Protein AF-A0A024WHT9-F1 (afdb_monomer)

Solvent-accessible surface area (backbone atoms only — not comparable to full-atom values): 5682 Å² total; per-residue (Å²): 133,83,68,96,78,72,76,89,78,79,86,74,53,71,68,61,48,51,51,51,53,49,50,51,50,49,54,72,71,37,94,62,73,65,78,85,72,70,73,55,74,68,52,51,53,48,35,55,72,72,64,74,50,80,63,48,81,44,66,66,42,78,64,31,72,75,74,44,69,59,53,64,51,52,29,57,77,66,70,34,50,69,48,78,46,70,84,129

Structure (mmCIF, N/CA/C/O backbone):
data_AF-A0A024WHT9-F1
#
_entry.id   AF-A0A024WHT9-F1
#
loop_
_atom_site.group_PDB
_atom_site.id
_atom_site.type_symbol
_atom_site.label_atom_id
_atom_site.label_alt_id
_atom_site.label_comp_id
_atom_site.label_asym_id
_atom_site.label_entity_id
_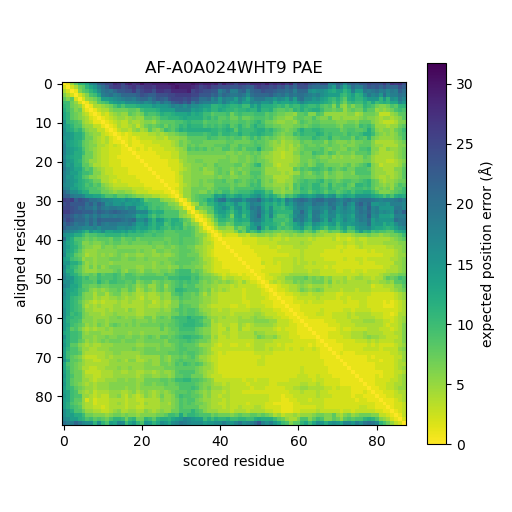atom_site.label_seq_id
_atom_site.pdbx_PDB_ins_code
_atom_site.Cartn_x
_atom_site.Cartn_y
_atom_site.Cartn_z
_atom_site.occupancy
_atom_site.B_iso_or_equiv
_atom_site.auth_seq_id
_atom_site.auth_comp_id
_atom_site.auth_asym_id
_atom_site.auth_atom_id
_atom_site.pdbx_PDB_model_num
ATOM 1 N N . MET A 1 1 ? 17.418 -10.889 -16.300 1.00 40.59 1 MET A N 1
ATOM 2 C CA . MET A 1 1 ? 16.541 -11.839 -15.589 1.00 40.59 1 MET A CA 1
ATOM 3 C C . MET A 1 1 ? 15.377 -11.030 -15.060 1.00 40.59 1 MET A C 1
ATOM 5 O O . MET A 1 1 ? 15.619 -10.124 -14.272 1.00 40.59 1 MET A O 1
AT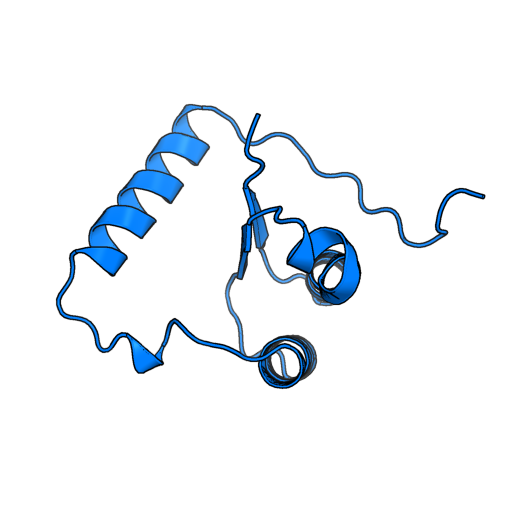OM 9 N N . GLU A 1 2 ? 14.169 -11.259 -15.567 1.00 42.75 2 GLU A N 1
ATOM 10 C CA . GLU A 1 2 ? 12.957 -10.652 -15.008 1.00 42.75 2 GLU A CA 1
ATOM 11 C C . GLU A 1 2 ? 12.636 -11.339 -13.677 1.00 42.75 2 GLU A C 1
ATOM 13 O O . GLU A 1 2 ? 12.822 -12.549 -13.535 1.00 42.75 2 GLU A O 1
ATOM 18 N N . SER A 1 3 ? 12.255 -10.553 -12.669 1.00 45.62 3 SER A N 1
ATOM 19 C CA . SER A 1 3 ? 11.924 -11.079 -11.345 1.00 45.62 3 SER A CA 1
ATOM 20 C C . SER A 1 3 ? 10.654 -11.934 -11.442 1.00 45.62 3 SER A C 1
ATOM 22 O O . SER A 1 3 ? 9.668 -11.454 -12.000 1.00 45.62 3 SER A O 1
ATOM 24 N N . PRO A 1 4 ? 10.620 -13.154 -10.872 1.00 54.06 4 PRO A N 1
ATOM 25 C CA . PRO A 1 4 ? 9.441 -14.027 -10.898 1.00 54.06 4 PRO A CA 1
ATOM 26 C C . PRO A 1 4 ? 8.242 -13.483 -10.101 1.00 54.06 4 PRO A C 1
ATOM 28 O O . PRO A 1 4 ? 7.178 -14.090 -10.108 1.00 54.06 4 PRO A O 1
ATOM 31 N N . TYR A 1 5 ? 8.401 -12.341 -9.430 1.00 56.00 5 TYR A N 1
ATOM 32 C CA . TYR A 1 5 ? 7.360 -11.679 -8.648 1.00 56.00 5 TYR A CA 1
ATOM 33 C C . TYR A 1 5 ? 6.979 -10.322 -9.254 1.00 56.00 5 TYR A C 1
ATOM 35 O O . TYR A 1 5 ? 6.916 -9.309 -8.560 1.00 56.00 5 TYR A O 1
ATOM 43 N N . SER A 1 6 ? 6.787 -10.278 -10.572 1.00 62.53 6 SER A N 1
ATOM 44 C CA . SER A 1 6 ? 6.252 -9.086 -11.229 1.00 62.53 6 SER A CA 1
ATOM 45 C C . SER A 1 6 ? 4.738 -9.058 -11.045 1.00 62.53 6 SER A C 1
ATOM 47 O O . SER A 1 6 ? 4.056 -10.002 -11.439 1.00 62.53 6 SER A O 1
ATOM 49 N N . ILE A 1 7 ? 4.215 -7.999 -10.434 1.00 69.19 7 ILE A N 1
ATOM 50 C CA . ILE A 1 7 ? 2.776 -7.737 -10.436 1.00 69.19 7 ILE A CA 1
ATOM 51 C C . ILE A 1 7 ? 2.445 -6.801 -11.600 1.00 69.19 7 ILE A C 1
ATOM 53 O O . ILE A 1 7 ? 3.109 -5.781 -11.792 1.00 69.19 7 ILE A O 1
ATOM 57 N N . GLU A 1 8 ? 1.433 -7.146 -12.392 1.00 74.06 8 GLU A N 1
ATOM 58 C CA . GLU A 1 8 ? 0.900 -6.229 -13.400 1.00 74.06 8 GLU A CA 1
ATOM 59 C C . GLU A 1 8 ? -0.001 -5.206 -12.705 1.00 74.06 8 GLU A C 1
ATOM 61 O O . GLU A 1 8 ? -0.957 -5.564 -12.018 1.00 74.06 8 GLU A O 1
ATOM 66 N N . LEU A 1 9 ? 0.345 -3.925 -12.839 1.00 77.44 9 LEU A N 1
ATOM 67 C CA . LEU A 1 9 ? -0.443 -2.819 -12.308 1.00 77.44 9 LEU A CA 1
ATOM 68 C C . LEU A 1 9 ? -1.361 -2.289 -13.399 1.00 77.44 9 LEU A C 1
ATOM 70 O O . LEU A 1 9 ? -0.903 -1.912 -14.479 1.00 77.44 9 LEU A O 1
ATOM 74 N N . GLU A 1 10 ? -2.652 -2.220 -13.098 1.00 82.88 10 GLU A N 1
ATOM 75 C CA . GLU A 1 10 ? -3.609 -1.576 -13.985 1.00 82.88 10 GLU A CA 1
ATOM 76 C C . GLU A 1 10 ? -3.558 -0.053 -13.798 1.00 82.88 10 GLU A C 1
ATOM 78 O O . GLU A 1 10 ? -3.562 0.433 -12.660 1.00 82.88 10 GLU A O 1
ATOM 83 N N . PRO A 1 11 ? -3.518 0.728 -14.893 1.00 81.31 11 PRO A N 1
ATOM 84 C CA . PRO A 1 11 ? -3.581 2.174 -14.795 1.00 81.31 11 PRO A CA 1
ATOM 85 C C . PRO A 1 11 ? -4.936 2.594 -14.227 1.00 81.31 11 PRO A C 1
ATOM 87 O O . PRO A 1 11 ? -5.993 2.124 -14.652 1.00 81.31 11 PRO A O 1
ATOM 90 N N . LEU A 1 12 ? -4.901 3.516 -13.270 1.00 81.25 12 LEU A N 1
ATOM 91 C CA . LEU A 1 12 ? -6.109 4.060 -12.678 1.00 81.25 12 LEU A CA 1
ATOM 92 C C . LEU A 1 12 ? -6.700 5.148 -13.586 1.00 81.25 12 LEU A C 1
ATOM 94 O O . LEU A 1 12 ? -5.975 5.992 -14.111 1.00 81.25 12 LEU A O 1
ATOM 98 N N . ASP A 1 13 ? -8.024 5.145 -13.752 1.00 85.00 13 ASP A N 1
ATOM 99 C CA . ASP A 1 13 ? -8.723 6.179 -14.521 1.00 85.00 13 ASP A CA 1
ATOM 100 C C . ASP A 1 13 ? -8.534 7.585 -13.911 1.00 85.00 13 ASP A C 1
ATOM 102 O O . ASP A 1 13 ? -8.309 7.736 -12.702 1.00 85.00 13 ASP A O 1
ATOM 106 N N . HIS A 1 14 ? -8.634 8.623 -14.745 1.00 78.81 14 HIS A N 1
ATOM 107 C CA . HIS A 1 14 ? -8.442 10.015 -14.340 1.00 78.81 14 HIS A CA 1
ATOM 108 C C . HIS A 1 14 ? -9.423 10.467 -13.252 1.00 78.81 14 HIS A C 1
ATOM 110 O O . HIS A 1 14 ? -9.001 11.178 -12.336 1.00 78.81 14 HIS A O 1
ATOM 116 N N . GLU A 1 15 ? -10.692 10.048 -13.298 1.00 84.56 15 GLU A N 1
ATOM 117 C CA . GLU A 1 15 ? -11.670 10.431 -12.272 1.00 84.56 15 GLU A CA 1
ATOM 118 C C . GLU A 1 15 ? -11.294 9.832 -10.916 1.00 84.56 15 GLU A C 1
ATOM 120 O O . GLU A 1 15 ? -11.183 10.547 -9.918 1.00 84.56 15 GLU A O 1
ATOM 125 N N . LYS A 1 16 ? -11.000 8.526 -10.898 1.00 83.12 16 LYS A N 1
ATOM 126 C CA . LYS A 1 16 ? -10.590 7.799 -9.688 1.00 83.12 16 LYS A CA 1
ATOM 127 C C . LYS A 1 16 ? -9.297 8.363 -9.104 1.00 83.12 16 LYS A C 1
ATOM 129 O O . LYS A 1 16 ? -9.206 8.572 -7.896 1.00 83.12 16 LYS A O 1
ATOM 134 N N . SER A 1 17 ? -8.320 8.652 -9.961 1.00 83.56 17 SER A N 1
ATOM 135 C CA . SER A 1 17 ? -7.049 9.263 -9.562 1.00 83.56 17 SER A CA 1
ATOM 136 C C . SER A 1 17 ? -7.269 10.629 -8.910 1.00 83.56 17 SER A C 1
ATOM 138 O O . SER A 1 17 ? -6.715 10.902 -7.846 1.00 83.56 17 SER A O 1
ATOM 140 N N . GLY A 1 18 ? -8.135 11.463 -9.498 1.00 84.31 18 GLY A N 1
ATOM 141 C CA . GLY A 1 18 ? -8.503 12.763 -8.940 1.00 84.31 18 GLY A CA 1
ATOM 142 C C . GLY A 1 18 ? -9.168 12.653 -7.568 1.00 84.31 18 GLY A C 1
ATOM 143 O O . GLY A 1 18 ? -8.822 13.405 -6.657 1.00 84.31 18 GLY A O 1
ATOM 144 N N . THR A 1 19 ? -10.072 11.686 -7.385 1.00 86.31 19 THR A N 1
ATOM 145 C CA . THR A 1 19 ? -10.709 11.425 -6.086 1.00 86.31 19 THR A CA 1
ATOM 146 C C . THR A 1 19 ? -9.693 11.018 -5.019 1.00 86.31 19 THR A C 1
ATOM 148 O O . THR A 1 19 ? -9.722 11.573 -3.922 1.00 86.31 19 THR A O 1
ATOM 151 N N . ILE A 1 20 ? -8.773 10.099 -5.333 1.00 83.69 20 ILE A N 1
ATOM 152 C CA . ILE A 1 20 ? -7.757 9.622 -4.379 1.00 83.69 20 ILE A CA 1
ATOM 153 C C . ILE A 1 20 ? -6.812 10.753 -3.973 1.00 83.69 20 ILE A C 1
ATOM 155 O O . ILE A 1 20 ? -6.573 10.957 -2.784 1.00 83.69 20 ILE A O 1
ATOM 159 N N . LEU A 1 21 ? -6.308 11.524 -4.940 1.00 84.25 21 LEU A N 1
ATOM 160 C CA . LEU A 1 21 ? -5.415 12.648 -4.656 1.00 84.25 21 LEU A CA 1
ATOM 161 C C . LEU A 1 21 ? -6.109 13.733 -3.828 1.00 84.25 21 LEU A C 1
ATOM 163 O O . LEU A 1 21 ? -5.504 14.288 -2.913 1.00 84.25 21 LEU A O 1
ATOM 167 N N . LYS A 1 22 ? -7.388 14.0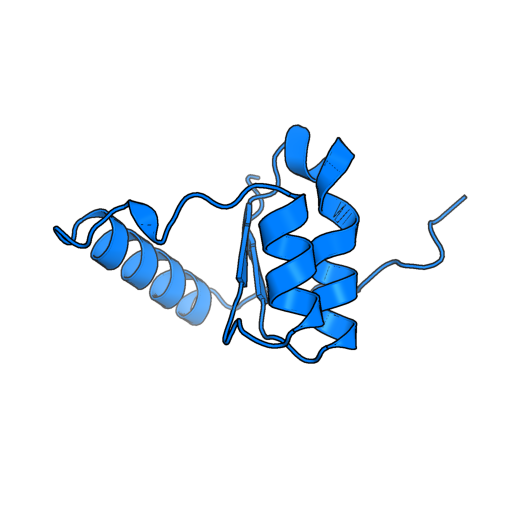12 -4.103 1.00 85.75 22 LYS A N 1
ATOM 168 C CA . LYS A 1 22 ? -8.167 14.972 -3.319 1.00 85.75 22 LYS A CA 1
ATOM 169 C C . LYS A 1 22 ? -8.373 14.492 -1.881 1.00 85.75 22 LYS A C 1
ATOM 171 O O . LYS A 1 22 ? -8.154 15.271 -0.960 1.00 85.75 22 LYS A O 1
ATOM 176 N N . ALA A 1 23 ? -8.722 13.220 -1.687 1.00 81.94 23 ALA A N 1
ATOM 177 C CA . ALA A 1 23 ? -8.874 12.631 -0.358 1.00 81.94 23 ALA A CA 1
ATOM 178 C C . ALA A 1 23 ? -7.554 12.656 0.434 1.00 81.94 23 ALA A C 1
ATOM 180 O O . ALA A 1 23 ? -7.545 13.034 1.602 1.00 81.94 23 ALA A O 1
ATOM 181 N N . LEU A 1 24 ? -6.425 12.333 -0.209 1.00 79.38 24 LEU A N 1
ATOM 182 C CA . LEU A 1 24 ? -5.091 12.453 0.391 1.00 79.38 24 LEU A CA 1
ATOM 183 C C . LEU A 1 24 ? -4.787 13.886 0.833 1.00 79.38 24 LEU A C 1
ATOM 185 O O . LEU A 1 24 ? -4.340 14.099 1.957 1.00 79.38 24 LEU A O 1
ATOM 189 N N . LEU A 1 25 ? -5.042 14.870 -0.033 1.00 81.75 25 LEU A N 1
ATOM 190 C CA . LEU A 1 25 ? -4.841 16.282 0.293 1.00 81.75 25 LEU A CA 1
ATOM 191 C C . LEU A 1 25 ? -5.720 16.721 1.464 1.00 81.75 25 LEU A C 1
ATOM 193 O O . LEU A 1 25 ? -5.239 17.440 2.336 1.00 81.75 25 LEU A O 1
ATOM 197 N N . GLU A 1 26 ? -6.978 16.282 1.508 1.00 83.56 26 GLU A N 1
ATOM 198 C CA . GLU A 1 26 ? -7.891 16.559 2.619 1.00 83.56 26 GLU A CA 1
ATOM 199 C C . GLU A 1 26 ? -7.389 15.944 3.930 1.00 83.56 26 GLU A C 1
ATOM 201 O O . GLU A 1 26 ? -7.383 16.637 4.943 1.00 83.56 26 GLU A O 1
ATOM 206 N N . ILE A 1 27 ? -6.887 14.704 3.917 1.00 77.69 27 ILE A N 1
ATOM 207 C CA . ILE A 1 27 ? -6.299 14.048 5.098 1.00 77.69 27 ILE A CA 1
ATOM 208 C C . ILE A 1 27 ? -5.043 14.788 5.565 1.00 77.69 27 ILE A C 1
ATOM 210 O O . ILE A 1 27 ? -4.924 15.101 6.745 1.00 77.69 27 ILE A O 1
ATOM 214 N N . ILE A 1 28 ? -4.127 15.125 4.656 1.00 75.69 28 ILE A N 1
ATOM 215 C CA . ILE A 1 28 ? -2.903 15.871 4.995 1.00 75.69 28 ILE A CA 1
ATOM 216 C C . ILE A 1 28 ? -3.241 17.265 5.544 1.00 75.69 28 ILE A C 1
ATOM 218 O O . ILE A 1 28 ? -2.560 17.763 6.436 1.00 75.69 28 ILE A O 1
ATOM 222 N N . SER A 1 29 ? -4.289 17.894 5.007 1.00 78.44 29 SER A N 1
ATOM 223 C CA . SER A 1 29 ? -4.756 19.218 5.439 1.00 78.44 29 SER A CA 1
ATOM 224 C C . SER A 1 29 ? -5.597 19.163 6.714 1.00 78.44 29 SER A C 1
ATOM 226 O O . SER A 1 29 ? -5.797 20.185 7.372 1.00 78.44 29 SER A O 1
ATOM 228 N N . SER A 1 30 ? -6.128 17.992 7.058 1.00 73.25 30 SER A N 1
ATOM 229 C CA . SER A 1 30 ? -6.859 17.783 8.295 1.00 73.25 30 SER A CA 1
ATOM 230 C C . SER A 1 30 ? -5.880 17.696 9.463 1.00 73.25 30 SER A C 1
ATOM 232 O O . SER A 1 30 ? -4.805 17.114 9.359 1.00 73.25 30 SER A O 1
ATOM 234 N N . ASN A 1 31 ? -6.258 18.262 10.608 1.00 65.12 31 ASN A N 1
ATOM 235 C CA . ASN A 1 31 ? -5.438 18.285 11.826 1.00 65.12 31 ASN A CA 1
ATOM 236 C C . ASN A 1 31 ? -5.404 16.908 12.536 1.00 65.12 31 ASN A C 1
ATOM 238 O O . ASN A 1 31 ? -5.359 16.831 13.764 1.00 65.12 31 ASN A O 1
ATOM 242 N N . ILE A 1 32 ? -5.529 15.819 11.769 1.00 66.75 32 ILE A N 1
ATOM 243 C CA . ILE A 1 32 ? -5.438 14.440 12.247 1.00 66.75 32 ILE A CA 1
ATOM 244 C C . ILE A 1 32 ? -3.979 14.188 12.641 1.00 66.75 32 ILE A C 1
ATOM 246 O O . ILE A 1 32 ? -3.062 14.638 11.953 1.00 66.75 32 ILE A O 1
ATOM 250 N N . SER A 1 33 ? -3.761 13.493 13.764 1.00 60.56 33 SER A N 1
ATOM 251 C CA . SER A 1 33 ? -2.410 13.178 14.240 1.00 60.56 33 SER A CA 1
ATOM 252 C C . SER A 1 33 ? -1.631 12.465 13.131 1.00 60.56 33 SER A C 1
ATOM 254 O O . SER A 1 33 ? -2.007 11.375 12.698 1.00 60.56 33 SER A O 1
ATOM 256 N N . GLN A 1 34 ? -0.542 13.084 12.669 1.00 56.53 34 GLN A N 1
ATOM 257 C CA . GLN A 1 34 ? 0.337 12.543 11.624 1.00 56.53 34 GLN A CA 1
ATOM 258 C C . GLN A 1 34 ? 1.043 11.245 12.055 1.00 56.53 34 GLN A C 1
ATOM 260 O O . GLN A 1 34 ? 1.686 10.598 11.233 1.00 56.53 34 GLN A O 1
ATOM 265 N N . GLU A 1 35 ? 0.898 10.837 13.320 1.00 53.88 35 GLU A N 1
ATOM 266 C CA . GLU A 1 35 ? 1.350 9.544 13.844 1.00 53.88 35 GLU A CA 1
ATOM 267 C C . GLU A 1 35 ? 0.790 8.352 13.051 1.00 53.88 35 GLU A C 1
ATOM 269 O O . GLU A 1 35 ? 1.458 7.331 12.955 1.00 53.88 35 GLU A O 1
ATOM 274 N N . PHE A 1 36 ? -0.376 8.487 12.406 1.00 55.81 36 PHE A N 1
ATOM 275 C CA . PHE A 1 36 ? -0.948 7.440 11.546 1.00 55.81 36 PHE A CA 1
ATOM 276 C C . PHE A 1 36 ? -0.346 7.374 10.129 1.00 55.81 36 PHE A C 1
ATOM 278 O O . PHE A 1 36 ? -0.805 6.578 9.314 1.00 55.81 36 PHE A O 1
ATOM 285 N N . LEU A 1 37 ? 0.632 8.225 9.797 1.00 59.72 37 LEU A N 1
ATOM 286 C CA . LEU A 1 37 ? 1.144 8.381 8.427 1.00 59.72 37 LEU A CA 1
ATOM 287 C C . LEU A 1 37 ? 2.623 8.002 8.262 1.00 59.72 37 LEU A C 1
ATOM 289 O O . LEU A 1 37 ? 3.121 8.015 7.136 1.00 59.72 37 LEU A O 1
ATOM 293 N N . ILE A 1 38 ? 3.335 7.670 9.344 1.00 59.84 38 ILE A N 1
ATOM 294 C CA . ILE A 1 38 ? 4.758 7.310 9.293 1.00 59.84 38 ILE A CA 1
ATOM 295 C C . ILE A 1 38 ? 4.915 5.859 9.735 1.00 59.84 38 ILE A C 1
ATOM 297 O O . ILE A 1 38 ? 4.884 5.567 10.924 1.00 59.84 38 ILE A O 1
ATOM 301 N N . PHE A 1 39 ? 5.127 4.968 8.770 1.00 70.75 39 PHE A N 1
ATOM 302 C CA . PHE A 1 39 ? 5.444 3.566 9.025 1.00 70.75 39 PHE A CA 1
ATOM 303 C C . PHE A 1 39 ? 6.849 3.254 8.513 1.00 70.75 39 PHE A C 1
ATOM 305 O O . PHE A 1 39 ? 7.229 3.640 7.403 1.00 70.75 39 PHE A O 1
ATOM 312 N N . THR A 1 40 ? 7.628 2.540 9.313 1.00 81.62 40 THR A N 1
ATOM 313 C CA . THR A 1 40 ? 8.872 1.909 8.874 1.00 81.62 40 THR A CA 1
ATOM 314 C C . THR A 1 40 ? 8.576 0.710 7.974 1.00 81.62 40 THR A C 1
ATOM 316 O O . THR A 1 40 ? 7.469 0.178 7.947 1.00 81.62 40 THR A O 1
ATOM 319 N N . HIS A 1 41 ? 9.586 0.256 7.232 1.00 85.00 41 HIS A N 1
ATOM 320 C CA . HIS A 1 41 ? 9.490 -0.948 6.408 1.00 85.00 41 HIS A CA 1
ATOM 321 C C . HIS A 1 41 ? 8.916 -2.155 7.165 1.00 85.00 41 HIS A C 1
ATOM 323 O O . HIS A 1 41 ? 7.958 -2.768 6.697 1.00 85.00 41 HIS A O 1
ATOM 329 N N . ASP A 1 42 ? 9.486 -2.471 8.327 1.00 85.88 42 ASP A N 1
ATOM 330 C CA . ASP A 1 42 ? 9.108 -3.662 9.0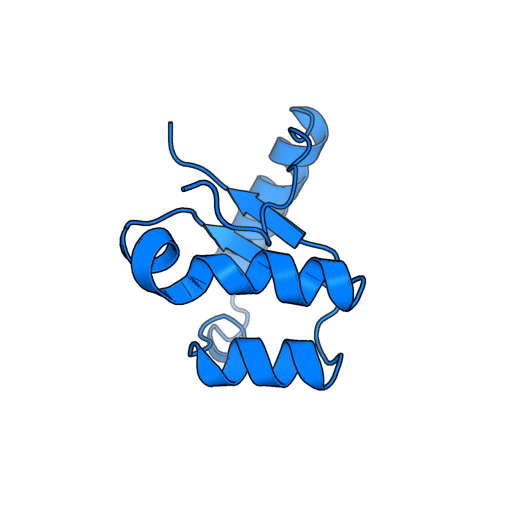91 1.00 85.88 42 ASP A CA 1
ATOM 331 C C . ASP A 1 42 ? 7.682 -3.541 9.632 1.00 85.88 42 ASP A C 1
ATOM 3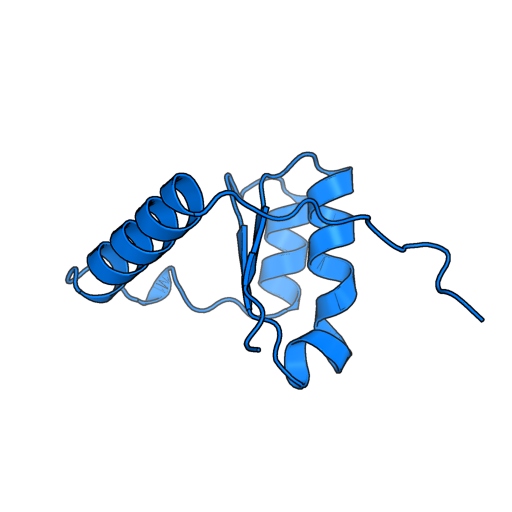33 O O . ASP A 1 42 ? 6.925 -4.508 9.590 1.00 85.88 42 ASP A O 1
ATOM 337 N N . GLU A 1 43 ? 7.271 -2.335 10.036 1.00 87.62 43 GLU A N 1
ATOM 338 C CA . GLU A 1 43 ? 5.887 -2.066 10.423 1.00 87.62 43 GLU A CA 1
ATOM 339 C C . GLU A 1 43 ? 4.930 -2.290 9.250 1.00 87.62 43 GLU A C 1
ATOM 341 O O . GLU A 1 43 ? 3.924 -2.971 9.428 1.00 87.62 43 GLU A O 1
ATOM 346 N N . ILE A 1 44 ? 5.238 -1.796 8.044 1.00 86.31 44 ILE A N 1
ATOM 347 C CA . ILE A 1 44 ? 4.384 -2.010 6.863 1.00 86.31 44 ILE A CA 1
ATOM 348 C C . ILE A 1 44 ? 4.225 -3.507 6.577 1.00 86.31 44 ILE A C 1
ATOM 350 O O . ILE A 1 44 ? 3.105 -3.969 6.352 1.00 86.31 44 ILE A O 1
ATOM 354 N N . VAL A 1 45 ? 5.325 -4.271 6.593 1.00 87.44 45 VAL A N 1
ATOM 355 C CA . VAL A 1 45 ? 5.282 -5.723 6.354 1.00 87.44 45 VAL A CA 1
ATOM 356 C C . VAL A 1 45 ? 4.451 -6.417 7.428 1.00 87.44 45 VAL A C 1
ATOM 358 O O . VAL A 1 45 ? 3.579 -7.213 7.091 1.00 87.44 45 VAL A O 1
ATOM 361 N N . GLN A 1 46 ? 4.657 -6.083 8.701 1.00 88.69 46 GLN A N 1
ATOM 362 C CA . GLN A 1 46 ? 3.915 -6.700 9.794 1.00 88.69 46 GLN A CA 1
ATOM 363 C C . GLN A 1 46 ? 2.411 -6.406 9.702 1.00 88.69 46 GLN A C 1
ATOM 365 O O . GLN A 1 46 ? 1.599 -7.324 9.774 1.00 88.69 46 GLN A O 1
ATOM 370 N N . HIS A 1 47 ? 2.020 -5.155 9.451 1.00 87.62 47 HIS A N 1
ATOM 371 C CA . HIS A 1 47 ? 0.609 -4.789 9.310 1.00 87.62 47 HIS A CA 1
ATOM 372 C C . HIS A 1 47 ? -0.055 -5.469 8.097 1.00 87.62 47 HIS A C 1
ATOM 374 O O . HIS A 1 47 ? -1.233 -5.834 8.150 1.00 87.62 47 HIS A O 1
ATOM 380 N N . LEU A 1 48 ? 0.698 -5.670 7.009 1.00 87.69 48 LEU A N 1
ATOM 381 C CA . LEU A 1 48 ? 0.272 -6.455 5.847 1.00 87.69 48 LEU A CA 1
ATOM 382 C C . LEU A 1 48 ? 0.096 -7.942 6.179 1.00 87.69 48 LEU A C 1
ATOM 384 O O . LEU A 1 48 ? -0.853 -8.580 5.714 1.00 87.69 48 LEU A O 1
ATOM 388 N N . GLU A 1 49 ? 1.018 -8.513 6.953 1.00 86.56 49 GLU A N 1
ATOM 389 C CA . GLU A 1 49 ? 0.976 -9.919 7.347 1.00 86.56 49 GLU A CA 1
ATOM 390 C C . GLU A 1 49 ? -0.195 -10.218 8.280 1.00 86.56 49 GLU A C 1
ATOM 392 O O . GLU A 1 49 ? -0.924 -11.185 8.014 1.00 86.56 49 GLU A O 1
ATOM 397 N N . ASP A 1 50 ? -0.394 -9.349 9.275 1.00 88.75 50 ASP A N 1
ATOM 398 C CA . ASP A 1 50 ? -1.431 -9.406 10.311 1.00 88.75 50 ASP A CA 1
ATOM 399 C C . ASP A 1 50 ? -2.819 -8.958 9.809 1.00 88.75 50 ASP A C 1
ATOM 401 O O . ASP A 1 50 ? -3.795 -9.034 10.554 1.00 88.75 50 ASP A O 1
ATOM 405 N N . GLN A 1 51 ? -2.928 -8.513 8.548 1.00 82.06 51 GLN A N 1
ATOM 406 C CA . GLN A 1 51 ? -4.163 -8.010 7.922 1.00 82.06 51 GLN A CA 1
ATOM 407 C C . GLN A 1 51 ? -4.813 -6.842 8.685 1.00 82.06 51 GLN A C 1
ATOM 409 O O . GLN A 1 51 ? -6.035 -6.734 8.757 1.00 82.06 51 GLN A O 1
ATOM 414 N N . GLN A 1 52 ? -3.995 -5.946 9.237 1.00 84.12 52 GLN A N 1
ATOM 415 C CA . GLN A 1 52 ? -4.457 -4.757 9.965 1.00 84.12 52 GLN A CA 1
ATOM 416 C C . GLN A 1 52 ? -4.599 -3.514 9.070 1.00 84.12 52 GLN A C 1
ATOM 418 O O . GLN A 1 52 ? -4.840 -2.418 9.569 1.00 84.12 52 GLN A O 1
ATOM 423 N N . LEU A 1 53 ? -4.437 -3.671 7.752 1.00 79.81 53 LEU A N 1
ATOM 424 C CA . LEU A 1 53 ? -4.545 -2.594 6.767 1.00 79.81 53 LEU A CA 1
ATOM 425 C C . LEU A 1 53 ? -5.713 -2.842 5.822 1.00 79.81 53 LEU A C 1
ATOM 427 O O . LEU A 1 53 ? -5.759 -3.862 5.136 1.00 79.81 53 LEU A O 1
ATOM 431 N N . ASP A 1 54 ? -6.594 -1.851 5.719 1.00 80.12 54 ASP A N 1
ATOM 432 C CA . ASP A 1 54 ? -7.681 -1.854 4.737 1.00 80.12 54 ASP A CA 1
ATOM 433 C C . ASP A 1 54 ? -7.182 -1.479 3.331 1.00 80.12 54 ASP A C 1
ATOM 435 O O . ASP A 1 54 ? -7.669 -1.999 2.321 1.00 80.12 54 ASP A O 1
ATOM 439 N N . ALA A 1 55 ? -6.207 -0.564 3.255 1.00 83.44 55 ALA A N 1
ATOM 440 C CA . ALA A 1 55 ? -5.636 -0.094 2.000 1.00 83.44 55 ALA A CA 1
ATOM 441 C C . ALA A 1 55 ? -4.220 0.485 2.158 1.00 83.44 55 ALA A C 1
ATOM 443 O O . ALA A 1 55 ? -3.823 0.914 3.241 1.00 83.44 55 ALA A O 1
ATOM 444 N N . LEU A 1 56 ? -3.479 0.544 1.047 1.00 85.06 56 LEU A N 1
ATOM 445 C CA . LEU A 1 56 ? -2.132 1.117 0.954 1.00 85.06 56 LEU A CA 1
ATOM 446 C C . LEU A 1 56 ? -2.015 2.131 -0.185 1.00 85.06 56 LEU A C 1
ATOM 448 O O . LEU A 1 56 ? -2.505 1.921 -1.293 1.00 85.06 56 LEU A O 1
ATOM 452 N N . ILE A 1 57 ? -1.282 3.211 0.066 1.00 84.38 57 ILE A N 1
ATOM 453 C CA . ILE A 1 57 ? -0.886 4.171 -0.964 1.00 84.38 57 ILE A CA 1
ATOM 454 C C . ILE A 1 57 ? 0.636 4.206 -0.980 1.00 84.38 57 ILE A C 1
ATOM 456 O O . ILE A 1 57 ? 1.274 4.521 0.020 1.00 84.38 57 ILE A O 1
ATOM 460 N N . LEU A 1 58 ? 1.213 3.844 -2.119 1.00 85.06 58 LEU A N 1
ATOM 461 C CA . LEU A 1 58 ? 2.651 3.764 -2.329 1.00 85.06 58 LEU A CA 1
ATOM 462 C C . LEU A 1 58 ? 3.072 4.848 -3.313 1.00 85.06 58 LEU A C 1
ATOM 464 O O . LEU A 1 58 ? 2.364 5.122 -4.278 1.00 85.06 58 LEU A O 1
ATOM 468 N N . ILE A 1 59 ? 4.242 5.441 -3.094 1.00 83.62 59 ILE A N 1
ATOM 469 C CA . ILE A 1 59 ? 4.830 6.423 -4.007 1.00 83.62 59 ILE A CA 1
ATOM 470 C C . ILE A 1 59 ? 6.143 5.855 -4.527 1.00 83.62 59 ILE A C 1
ATOM 472 O O . ILE A 1 59 ? 7.034 5.488 -3.753 1.00 83.62 59 ILE A O 1
ATOM 476 N N . ARG A 1 60 ? 6.272 5.787 -5.849 1.00 84.81 60 ARG A N 1
ATOM 477 C CA . ARG A 1 60 ? 7.462 5.286 -6.524 1.00 84.81 60 ARG A CA 1
ATOM 478 C C . ARG A 1 60 ? 8.600 6.296 -6.408 1.00 84.81 60 ARG A C 1
ATOM 480 O O . ARG A 1 60 ? 8.728 7.219 -7.200 1.00 84.81 60 ARG A O 1
ATOM 487 N N . THR A 1 61 ? 9.449 6.089 -5.411 1.00 83.75 61 THR A N 1
ATOM 488 C CA . THR A 1 61 ? 10.698 6.828 -5.190 1.00 83.75 61 THR A CA 1
ATOM 489 C C . THR A 1 61 ? 11.923 5.938 -5.436 1.00 83.75 61 THR A C 1
ATOM 491 O O . THR A 1 61 ? 11.817 4.714 -5.541 1.00 83.75 61 THR A O 1
ATOM 494 N N . VAL A 1 62 ? 13.129 6.519 -5.445 1.00 84.81 62 VAL A N 1
ATOM 495 C CA . VAL A 1 62 ? 14.389 5.742 -5.493 1.00 84.81 62 VAL A CA 1
ATOM 496 C C . VAL A 1 62 ? 14.490 4.754 -4.321 1.00 84.81 62 VAL A C 1
ATOM 498 O O . VAL A 1 62 ? 14.987 3.639 -4.474 1.00 84.81 62 VAL A O 1
ATOM 501 N N . GLN A 1 63 ? 14.000 5.145 -3.141 1.00 80.31 63 GLN A N 1
ATOM 502 C CA . GLN A 1 63 ? 13.983 4.281 -1.959 1.00 80.31 63 GLN A CA 1
ATOM 503 C C . GLN A 1 63 ? 12.981 3.140 -2.125 1.00 80.31 63 GLN A C 1
ATOM 505 O O . GLN A 1 63 ? 13.308 2.000 -1.796 1.00 80.31 63 GLN A O 1
ATOM 510 N N . TYR A 1 64 ? 11.804 3.424 -2.691 1.00 84.12 64 TYR A N 1
ATOM 511 C CA . TYR A 1 64 ? 10.819 2.398 -3.023 1.00 84.12 64 TYR A CA 1
ATOM 512 C C . TYR A 1 64 ? 11.414 1.339 -3.951 1.00 84.12 64 TYR A C 1
ATOM 514 O O . TYR A 1 64 ? 11.345 0.146 -3.661 1.00 84.12 64 TYR A O 1
ATOM 522 N N . GLU A 1 65 ? 12.084 1.775 -5.020 1.00 83.12 65 GLU A N 1
ATOM 523 C CA . GLU A 1 65 ? 12.675 0.871 -6.003 1.00 83.12 65 GLU A CA 1
ATOM 524 C C . GLU A 1 65 ? 13.735 -0.059 -5.398 1.00 83.12 65 GLU A C 1
ATOM 526 O O . GLU A 1 65 ? 13.916 -1.188 -5.859 1.00 83.12 65 GLU A O 1
ATOM 531 N N . LYS A 1 66 ? 14.445 0.419 -4.373 1.00 83.44 66 LYS A N 1
ATOM 532 C CA . LYS A 1 66 ? 15.537 -0.315 -3.737 1.00 83.44 66 LYS A CA 1
ATOM 533 C C . LYS A 1 66 ? 15.070 -1.220 -2.600 1.00 83.44 66 LYS A C 1
ATOM 535 O O . LYS A 1 66 ? 15.629 -2.300 -2.436 1.00 83.44 66 LYS A O 1
ATOM 540 N N . TYR A 1 67 ? 14.082 -0.781 -1.823 1.00 84.62 67 TYR A N 1
ATOM 541 C CA . TYR A 1 67 ? 13.727 -1.433 -0.563 1.00 84.62 67 TYR A CA 1
ATOM 542 C C . TYR A 1 67 ? 12.267 -1.885 -0.483 1.00 84.62 67 TYR A C 1
ATOM 544 O O . TYR A 1 67 ? 12.010 -2.865 0.194 1.00 84.62 67 TYR A O 1
ATOM 552 N N . TYR A 1 68 ? 11.321 -1.257 -1.192 1.00 87.44 68 TYR A N 1
ATOM 553 C CA . TYR A 1 68 ? 9.879 -1.478 -0.974 1.00 87.44 68 TYR A CA 1
ATOM 554 C C . TYR A 1 68 ? 9.131 -2.109 -2.161 1.00 87.44 68 TYR A C 1
ATOM 556 O O . TYR A 1 68 ? 7.919 -2.295 -2.088 1.00 87.44 68 TYR A O 1
ATOM 564 N N . LYS A 1 69 ? 9.815 -2.512 -3.242 1.00 87.62 69 LYS A N 1
ATOM 565 C CA . LYS A 1 69 ? 9.185 -3.165 -4.415 1.00 87.62 69 LYS A CA 1
ATOM 566 C C . LYS A 1 69 ? 8.348 -4.401 -4.099 1.00 87.62 69 LYS A C 1
ATOM 568 O O . LYS A 1 69 ? 7.484 -4.770 -4.886 1.00 87.62 69 LYS A O 1
ATOM 573 N N . HIS A 1 70 ? 8.636 -5.067 -2.988 1.00 88.06 70 HIS A N 1
ATOM 574 C CA . HIS A 1 70 ? 7.936 -6.279 -2.589 1.00 88.06 70 HIS A CA 1
ATOM 575 C C . HIS A 1 70 ? 6.643 -6.001 -1.809 1.00 88.06 70 HIS A C 1
ATOM 577 O O . HIS A 1 70 ? 5.791 -6.879 -1.729 1.00 88.06 70 HIS A O 1
ATOM 583 N N . ILE A 1 71 ? 6.450 -4.783 -1.294 1.00 89.69 71 ILE A N 1
ATOM 584 C CA . ILE A 1 71 ? 5.248 -4.392 -0.549 1.00 89.69 71 ILE A CA 1
ATOM 585 C C . ILE A 1 71 ? 3.964 -4.561 -1.385 1.00 89.69 71 ILE A C 1
ATOM 587 O O . ILE A 1 71 ? 3.054 -5.244 -0.912 1.00 89.69 71 ILE A O 1
ATOM 591 N N . PRO A 1 72 ? 3.876 -4.061 -2.638 1.00 88.94 72 PRO A N 1
ATOM 592 C CA . PRO A 1 72 ? 2.726 -4.334 -3.506 1.00 88.94 72 PRO A CA 1
ATOM 593 C C . PRO A 1 72 ? 2.439 -5.826 -3.718 1.00 88.94 72 PRO A C 1
ATOM 595 O O . PRO A 1 72 ? 1.289 -6.235 -3.844 1.00 88.94 72 PRO A O 1
ATOM 598 N N . ILE A 1 73 ? 3.490 -6.649 -3.766 1.00 88.88 73 ILE A N 1
ATOM 599 C CA . ILE A 1 73 ? 3.389 -8.092 -4.010 1.00 88.88 73 ILE A CA 1
ATOM 600 C C . ILE A 1 73 ? 2.724 -8.762 -2.807 1.00 88.88 73 ILE A C 1
ATOM 602 O O . ILE A 1 73 ? 1.784 -9.539 -2.967 1.00 88.88 73 ILE A O 1
ATOM 606 N N . ILE A 1 74 ? 3.173 -8.421 -1.595 1.00 88.75 74 ILE A N 1
ATOM 607 C CA . ILE A 1 74 ? 2.570 -8.906 -0.350 1.00 88.75 74 ILE A CA 1
ATOM 608 C C . ILE A 1 74 ? 1.115 -8.432 -0.253 1.00 88.75 74 ILE A C 1
ATOM 610 O O . ILE A 1 74 ? 0.235 -9.245 0.030 1.00 88.75 74 ILE A O 1
ATOM 614 N N . ALA A 1 75 ? 0.843 -7.157 -0.552 1.00 89.06 75 ALA A N 1
ATOM 615 C CA . ALA A 1 75 ? -0.511 -6.606 -0.550 1.00 89.06 75 ALA A CA 1
ATOM 616 C C . ALA A 1 75 ? -1.444 -7.374 -1.503 1.00 89.06 75 ALA A C 1
ATOM 618 O O . ALA A 1 75 ? -2.528 -7.795 -1.095 1.00 89.06 75 ALA A O 1
ATOM 619 N N . ALA A 1 76 ? -0.993 -7.655 -2.731 1.00 87.62 76 ALA A N 1
ATOM 620 C CA . ALA A 1 76 ? -1.742 -8.444 -3.707 1.00 87.62 76 ALA A CA 1
ATOM 621 C C . ALA A 1 76 ? -2.029 -9.872 -3.207 1.00 87.62 76 ALA A C 1
ATOM 623 O O . ALA A 1 76 ? -3.169 -10.334 -3.273 1.00 87.62 76 ALA A O 1
ATOM 624 N N . LEU A 1 77 ? -1.025 -10.560 -2.647 1.00 88.12 77 LEU A N 1
ATOM 625 C CA . LEU A 1 77 ? -1.182 -11.909 -2.083 1.00 88.12 77 LEU A CA 1
ATOM 626 C C . LEU A 1 77 ? -2.176 -11.941 -0.914 1.00 88.12 77 LEU A C 1
ATOM 628 O O . LEU A 1 77 ? -2.936 -12.899 -0.764 1.00 88.12 77 LEU A O 1
ATOM 632 N N . LYS A 1 78 ? -2.186 -10.885 -0.097 1.00 87.81 78 LYS A N 1
ATOM 633 C CA . LYS A 1 78 ? -3.080 -10.725 1.056 1.00 87.81 78 LYS A CA 1
ATOM 634 C C . LYS A 1 78 ? -4.445 -10.132 0.690 1.00 87.81 78 LYS A C 1
ATOM 636 O O . LYS A 1 78 ? -5.298 -10.044 1.567 1.00 87.81 78 LYS A O 1
ATOM 641 N N . LYS A 1 79 ? -4.678 -9.802 -0.588 1.00 88.25 79 LYS A N 1
ATOM 642 C CA . LYS A 1 79 ? -5.899 -9.157 -1.111 1.00 88.25 79 LYS A CA 1
ATOM 643 C C . LYS A 1 79 ? -6.194 -7.793 -0.475 1.00 88.25 79 LYS A C 1
ATOM 645 O O . LYS A 1 79 ? -7.353 -7.423 -0.309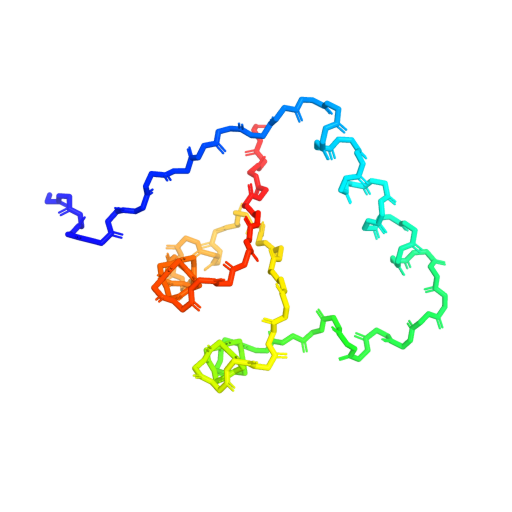 1.00 88.25 79 LYS A O 1
ATOM 650 N N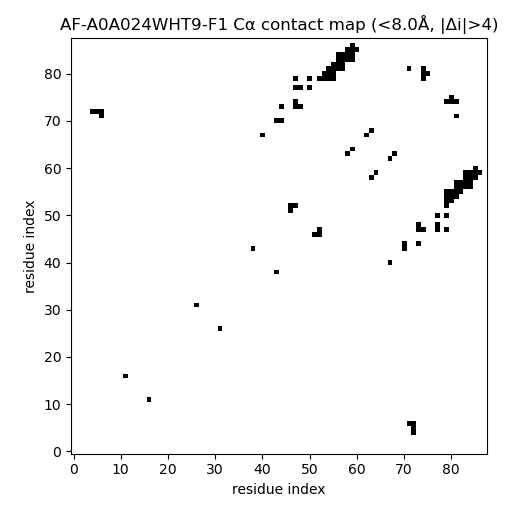 . ILE A 1 80 ? -5.144 -7.055 -0.128 1.00 88.25 80 ILE A N 1
ATOM 651 C CA . ILE A 1 80 ? -5.238 -5.686 0.378 1.00 88.25 80 ILE A CA 1
ATOM 652 C C . ILE A 1 80 ? -5.212 -4.737 -0.818 1.00 88.25 80 ILE A C 1
ATOM 654 O O . ILE A 1 80 ? -4.367 -4.866 -1.705 1.00 88.25 80 ILE A O 1
ATOM 658 N N . ASN A 1 81 ? -6.150 -3.790 -0.852 1.00 87.31 81 ASN A N 1
ATOM 659 C CA . ASN A 1 81 ? -6.227 -2.815 -1.935 1.00 87.31 81 ASN A CA 1
ATOM 660 C C . ASN A 1 81 ? -5.041 -1.857 -1.856 1.00 87.31 81 ASN A C 1
ATOM 662 O O . ASN A 1 81 ? -4.728 -1.338 -0.785 1.00 87.31 81 ASN A O 1
ATOM 666 N N . PHE A 1 82 ? -4.400 -1.571 -2.984 1.00 87.88 82 PHE A N 1
ATOM 667 C CA . PHE A 1 82 ? -3.328 -0.588 -3.003 1.00 87.88 82 PHE A CA 1
ATOM 668 C C . PHE A 1 82 ? -3.283 0.205 -4.304 1.00 87.88 82 PHE A C 1
ATOM 670 O O . PHE A 1 82 ? -3.763 -0.242 -5.344 1.00 87.88 82 PHE A O 1
ATOM 677 N N . VAL A 1 83 ? -2.677 1.389 -4.231 1.00 88.44 83 VAL A N 1
ATOM 678 C CA . VAL A 1 83 ? -2.377 2.238 -5.388 1.00 88.44 83 VAL A CA 1
ATOM 679 C C . VAL A 1 83 ? -0.902 2.611 -5.361 1.00 88.44 83 VAL A C 1
ATOM 681 O O . VAL A 1 83 ? -0.379 2.989 -4.314 1.00 88.44 83 VAL A O 1
ATOM 684 N N . LEU A 1 84 ? -0.239 2.515 -6.515 1.00 87.62 84 LEU A N 1
ATOM 685 C CA . LEU A 1 84 ? 1.116 3.019 -6.721 1.00 87.62 84 LEU A CA 1
ATOM 686 C C . LEU A 1 84 ? 1.052 4.323 -7.519 1.00 87.62 84 LEU A C 1
ATOM 688 O O . LEU A 1 84 ? 0.590 4.344 -8.657 1.00 87.62 84 LEU A O 1
ATOM 692 N N . LEU A 1 85 ? 1.529 5.403 -6.914 1.00 84.69 85 LEU A N 1
ATOM 693 C CA . LEU A 1 85 ? 1.707 6.698 -7.552 1.00 84.69 85 LEU A CA 1
ATOM 694 C C . LEU A 1 85 ? 3.113 6.764 -8.141 1.00 84.69 85 LEU A C 1
ATOM 696 O O . LEU A 1 85 ? 4.099 6.573 -7.429 1.00 84.69 85 LEU A O 1
ATOM 700 N N . GLU A 1 86 ? 3.208 7.048 -9.434 1.00 79.94 86 GLU A N 1
ATOM 701 C CA . GLU A 1 86 ? 4.480 7.238 -10.124 1.00 79.94 86 GLU A CA 1
ATOM 702 C C . GLU A 1 86 ? 4.617 8.698 -10.555 1.00 79.94 86 GLU A C 1
ATOM 704 O O . GLU A 1 86 ? 3.699 9.265 -11.150 1.00 79.94 86 GLU A O 1
ATOM 709 N N . GLU A 1 87 ? 5.759 9.310 -10.245 1.00 69.75 87 GLU A N 1
ATOM 710 C CA . GLU A 1 87 ? 6.125 10.605 -10.815 1.00 69.75 87 GLU A CA 1
ATOM 711 C C . GLU A 1 87 ? 6.612 10.362 -12.253 1.00 69.75 87 GLU A C 1
ATOM 713 O O . GLU A 1 87 ? 7.451 9.486 -12.483 1.00 69.75 87 GLU A O 1
ATOM 718 N N . LYS A 1 88 ? 6.024 11.069 -13.222 1.00 58.88 88 LYS A N 1
ATOM 719 C CA . LYS A 1 88 ? 6.366 10.967 -14.647 1.00 58.88 88 LYS A CA 1
ATOM 720 C C . LYS A 1 88 ? 7.364 12.035 -15.058 1.00 58.88 88 LYS A C 1
ATOM 722 O O . LYS A 1 88 ? 7.158 13.198 -14.649 1.00 58.88 88 LYS A O 1
#

Radius of gyration: 13.87 Å; Cα contacts (8 Å, |Δi|>4): 57; chains: 1; bounding box: 28×33×30 Å

Nearest PDB structures (foldseek):
  5opt-assembly1_i  TM=6.989E-01  e=2.954E-02  Trypanosoma cruzi strain CL Brener
  4v5z-assembly1_Bf  TM=8.352E-01  e=9.857E-02  Canis lupus familiaris
  4v4b-assembly1_BG  TM=7.883E-01  e=9.857E-02  Saccharomyces cerevisiae
  7nac-assembly1_G  TM=5.661E-01  e=7.053E-02  Saccharomyces cerevisiae BY4741
  8fkz-assembly1_SE  TM=5.327E-01  e=4.415E-02  Homo sapiens

Mean predicted aligned error: 7.39 Å

Secondary structure (DSSP, 8-state):
---TTPPPPPPPPHHHHHHHHHHHHHHHHS---GGGG---HHHHHHHHHTT--SEEEEEE-HHIIIIITTHHHHHHHHT-EEEEEE--

Sequence (88 aa):
MESPYSIELEPLDHEKSGTILKALLEIISSNISQEFLIFTHDEIVQHLEDQQLDALILIRTVQYEKYYKHIPIIAALKKINFVLLEEK

pLDDT: mean 78.98, std 11.69, range [40.59, 89.69]

Foldseek 3Di:
DDDPQDDDDDDDDPVVVVVVVVVVVVVVVDPPPCVVVDDDPVRLLVCLVVVVAQEEEAEDDPCCVVRVVCSVSSCVVSVRHYDYHYDD

Organism: NCBI:txid1036727

=== Feature glossary ===
A reading guide for the features in this record.

Start from the sequence.

  · This is the polypeptide sequence — one letter per residue, N-terminus first. Length ranges from a few dozen residues for small domains to over a thousand for large multi-domain proteins.

Fold it, and you get atomic coordinates and the backbone conformation that goes with them.

  · Structure coordinates are given as an mmCIF _atom_site loop: one row per atom with element, residue name, chain id, sequence number, and x/y/z position in Å. Only the four main-chain atoms per residue are included here; side chains are omitted to keep the record compact.

  · Backbone dihedral angles. Every residue except chain termini has a φ (preceding-C → N → Cα → C) and a ψ (N → Cα → C → next-N). They are reported in degrees following the IUPAC sign convention. Secondary structure is essentially a statement about which (φ, ψ) basin each residue occupies.

  · The SS8 string is DSSP's per-residue secondary-structure call. α-helix (H) means an i→i+4 H-bond ladder; β-strand (E) means the residue participates in a β-sheet; 3₁₀ (G) and π (I) are tighter and wider helices; T/S are turns/bends; '-' is loop.

  · SS3 is a coarse helix/strand/coil call (letters a/b/c) made by the P-SEA algorithm from inter-Cα distances and dihedrals. It is less detailed than DSSP but needs only Cα positions.

Summarize the fold with a handful of shape descriptors and a per-residu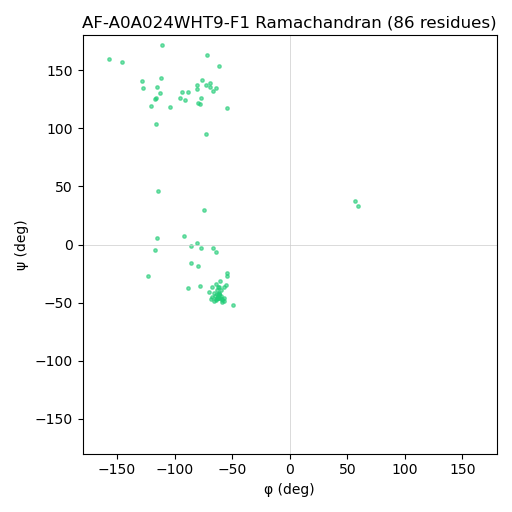e structural alphabet.

  · Radius of gyration (Rg) is the root-mean-square distance of Cα atoms from their centroid — a single number for overall size and compactness. A globular domain of N residues has Rg ≈ 2.2·N^0.38 Å; an extended or disordered chain has a much larger Rg. The Cα contact count is the number of residue pairs whose Cα atoms are within 8 Å and are more than four positions apart in sequence — a standard proxy for tertiary packing density. The bounding box is the smallest axis-aligned box enclosing all Cα atoms.

  · The Foldseek 3Di string encodes local tertiary geometry as a 20-letter alphabet — one character per residue — derived from the relative positions of nearby Cα atoms. Unlike the amino-acid sequence, 3Di is a direct function of the 3D structure, so two proteins with the same fold have similar 3Di strings even at low sequence identity.

  · Solvent-accessible surface area (SASA) is the area in Å² traced out by the centre of a 1.4 Å probe sphere (a water molecule) rolled over the protein's van der Waals surface (Shrake–Rupley / Lee–Richards construction). Buried residues have near-zero SASA; fully exposed residues can exceed 200 Å². The total SASA scales roughly with the number of surface residues.

Ask how reliable the model is.

  · pLDDT (predicted Local Distance Difference Test) is AlphaFold's per-residue confidence score, ranging from 0 to 100. Values above 90 indicate high confidence (typically well-packed cores); 70–90 is confident; 50–70 low confidence; below 50 usually means the region is disordered or the prediction is unreliable there. AlphaFold stores pLDDT in the mmCIF B-factor column.

  · B-factor (Debye–Waller factor) reflects atomic displacement in the crystal lattice. It is an experimental observable (units Å²), not a prediction; low values mean the atom is pinned down, high values mean it moves or is heterogeneous across the crystal.

  · Predicted Aligned Error (PAE) is an AlphaFold confidence matrix: entry (i, j) is the expected error in the position of residue j, in ångströms, when the prediction is superimposed on the true structure at residue i. Low PAE within a block of residues means that block is internally rigid and well-predicted; high PAE between two blocks means their relative placement is uncertain even if each block individually is confident.

Place it in context: what it resembles, what it is annotated as, and how it looks.

  · Nearest PDB neighbors are the top structural matches found by Foldseek when searching this structure against the entire Protein Data Bank. Each hit reports a TM-score (0 to 1; >0.5 almost always implies the same fold) and an E-value. These are *structural* homologs — they may share no detectable sequence similarity.

  · Functional annotations link the protein to curated databases. InterPro entries identify conserved domains and families by matching the sequence against member-database signatures (Pfam, PROSITE, CDD, …). Gene Ontology (GO) terms describe molecular function, biological process, and cellular component in a controlled vocabulary. CATH places the structure in a hierarchical fold classification (Class/Architecture/Topology/Homologous-superfamily). The organism is the source species.

  · Three diagnostic plots accompany the record. The Cα contact map visualizes the tertiary structure as a 2D adjacency matrix (8 Å cutoff, sequence-local contacts suppressed). The Ramachandran plot shows the distribution of backbone (φ, ψ) torsions, with points in the α and β basins reflecting secondary structure content. The PAE plot shows AlphaFold's inter-residue confidence as a color matrix.

  · Six rendered views sh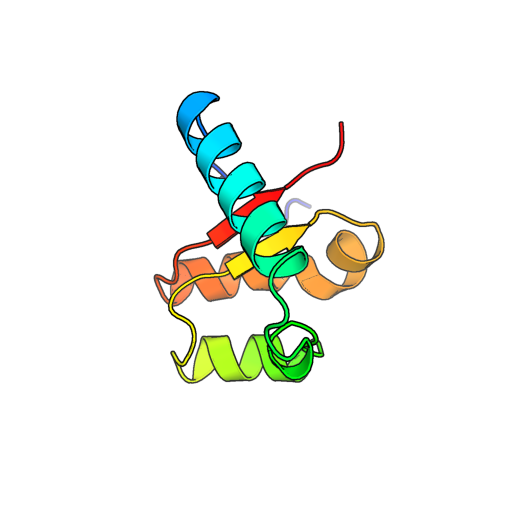ow the 3D structure from the faces of a cube — i.e. along ±x, ±y, ±z. Rendering representation is drawn randomly per protein from cartoon (secondary-structure ribbons), sticks (backbone bonds), or molecular surface; coloring is either N→C rainbow (blue at the N-terminus through red at the C-terminus) or one color per chain.